Protein AF-A0A0L6VRW1-F1 (afdb_monomer_lite)

pLDDT: mean 84.58, std 12.25, range [54.41, 96.38]

Secondary structure (DSSP, 8-state):
-HHHHHHHHHHIIIIIHHHHHHHHHHHHH----S-HHHHHHHHHHHHHHH---HHHHHHHHHHHS-HHHHT-

Folds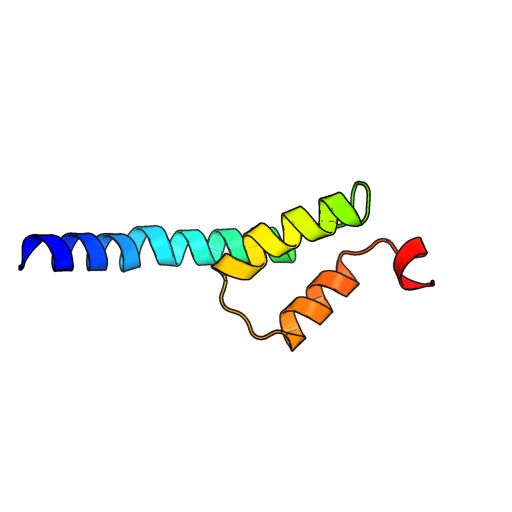eek 3Di:
DVVVVVVVVVCVVPPLVVLLVVLVVCLQPAADPDDLVVSVVSLVVSVVSNPDDPVVSVVSSLVRYDPVVNVD

Sequence (72 aa):
LQCIEFLDDFRCIFFDHNCQHLAEVALQSLHQTGTVLAYTQEFNSHAHTVGWAEAPLMSLYHHGLKENVQLC

Radius of gyration: 15.94 Å; chains: 1; bounding box: 24×18×55 Å

Organism: NCBI:txid27349

InterPro domains:
  IPR005162 Retrotransposon-derived protein PEG10, N-terminal capsid-like domain [PF03732] (6-67)

Structure (mmCIF, N/CA/C/O backbone):
data_AF-A0A0L6VRW1-F1
#
_entry.id   AF-A0A0L6VRW1-F1
#
loop_
_atom_site.group_PDB
_atom_site.id
_atom_site.type_symbol
_atom_site.label_atom_id
_atom_site.label_alt_id
_atom_site.label_comp_id
_atom_site.label_asym_id
_atom_site.label_entity_id
_atom_site.label_seq_id
_atom_site.pdbx_PDB_ins_code
_atom_site.Cartn_x
_atom_site.Cartn_y
_atom_site.Cartn_z
_atom_site.occupancy
_atom_site.B_iso_or_equiv
_atom_site.auth_seq_id
_atom_site.auth_comp_id
_atom_site.auth_asym_id
_atom_site.auth_atom_id
_atom_site.pdbx_PDB_model_num
ATOM 1 N N . LEU A 1 1 ? 11.698 -1.630 -35.556 1.00 56.28 1 LEU A N 1
ATOM 2 C CA . LEU A 1 1 ? 12.401 -1.687 -34.254 1.00 56.28 1 LEU A CA 1
ATOM 3 C C . LEU A 1 1 ? 12.516 -0.312 -33.590 1.00 56.28 1 LEU A C 1
ATOM 5 O O . LEU A 1 1 ? 12.161 -0.213 -32.431 1.00 56.28 1 LEU A O 1
ATOM 9 N N . GLN A 1 2 ? 12.878 0.755 -34.310 1.00 61.75 2 GLN A N 1
ATOM 10 C CA . GLN A 1 2 ? 13.112 2.094 -33.733 1.00 61.75 2 GLN A CA 1
ATOM 11 C C . GLN A 1 2 ? 11.892 2.776 -33.060 1.00 61.75 2 GLN A C 1
ATOM 13 O O . GLN A 1 2 ? 12.064 3.541 -32.120 1.00 61.75 2 GLN A O 1
ATOM 18 N N . CYS A 1 3 ? 10.654 2.493 -33.493 1.00 59.25 3 CYS A N 1
ATOM 19 C CA . CYS A 1 3 ? 9.451 3.099 -32.894 1.00 59.25 3 CYS A CA 1
ATOM 20 C C . CYS A 1 3 ? 9.089 2.550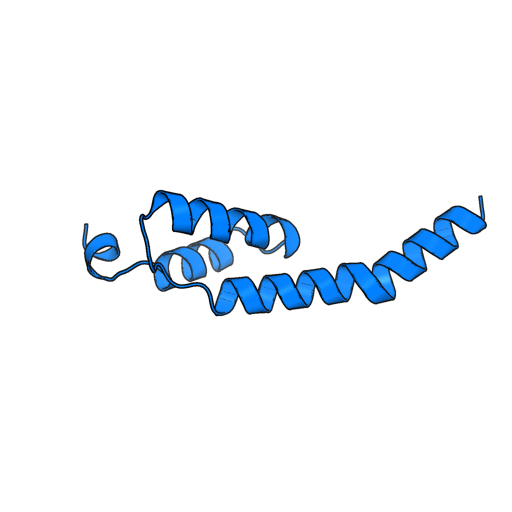 -31.506 1.00 59.25 3 CYS A C 1
ATOM 22 O O . CYS A 1 3 ? 8.451 3.265 -30.742 1.00 59.25 3 CYS A O 1
ATOM 24 N N . ILE A 1 4 ? 9.452 1.299 -31.189 1.00 68.88 4 ILE A N 1
ATOM 25 C CA . ILE A 1 4 ? 9.143 0.718 -29.873 1.00 68.88 4 ILE A CA 1
ATOM 26 C C . ILE A 1 4 ? 10.128 1.248 -28.838 1.00 68.88 4 ILE A C 1
ATOM 28 O O . ILE A 1 4 ? 9.682 1.705 -27.798 1.00 68.88 4 ILE A O 1
ATOM 32 N N . GLU A 1 5 ? 11.426 1.291 -29.155 1.00 72.75 5 GLU A N 1
ATOM 33 C CA . GLU A 1 5 ? 12.426 1.853 -28.235 1.00 72.75 5 GLU A CA 1
ATOM 34 C C . GLU A 1 5 ? 12.172 3.332 -27.934 1.00 72.75 5 GLU A C 1
ATOM 36 O O . GLU A 1 5 ? 12.270 3.737 -26.787 1.00 72.75 5 GLU A O 1
ATOM 41 N N . PHE A 1 6 ? 11.740 4.130 -28.919 1.00 76.00 6 PHE A N 1
ATOM 42 C CA . PHE A 1 6 ? 11.369 5.526 -28.667 1.00 76.00 6 PHE A CA 1
ATOM 43 C C . PHE A 1 6 ? 10.173 5.667 -27.712 1.00 76.00 6 PHE A C 1
ATOM 45 O O . PHE A 1 6 ? 10.177 6.534 -26.842 1.00 76.00 6 PHE A O 1
ATOM 52 N N . LEU A 1 7 ? 9.133 4.842 -27.882 1.00 75.31 7 LEU A N 1
ATOM 53 C CA . LEU A 1 7 ? 7.965 4.874 -26.999 1.00 75.31 7 LEU A CA 1
ATOM 54 C C . LEU A 1 7 ? 8.299 4.358 -25.598 1.00 75.31 7 LEU A C 1
ATOM 56 O O . LEU A 1 7 ? 7.745 4.874 -24.632 1.00 75.31 7 LEU A O 1
ATOM 60 N N . ASP A 1 8 ? 9.192 3.377 -25.493 1.00 72.12 8 ASP A N 1
ATOM 61 C CA . ASP A 1 8 ? 9.651 2.819 -24.224 1.00 72.12 8 ASP A CA 1
ATOM 62 C C . ASP A 1 8 ? 10.515 3.828 -23.456 1.00 72.12 8 ASP A C 1
ATOM 64 O O . ASP A 1 8 ? 10.189 4.150 -22.318 1.00 72.12 8 ASP A O 1
ATOM 68 N N . ASP A 1 9 ? 11.503 4.455 -24.106 1.00 74.56 9 ASP A N 1
ATOM 69 C CA . ASP A 1 9 ? 12.300 5.547 -23.524 1.00 74.56 9 ASP A CA 1
ATOM 70 C C . ASP A 1 9 ? 11.414 6.723 -23.104 1.00 74.56 9 ASP A C 1
ATOM 72 O O . ASP A 1 9 ? 11.543 7.254 -22.001 1.00 74.56 9 ASP A O 1
ATOM 76 N N . PHE A 1 10 ? 10.464 7.124 -23.954 1.00 73.81 10 PHE A N 1
ATOM 77 C CA . PHE A 1 10 ? 9.534 8.202 -23.628 1.00 73.81 10 PHE A CA 1
ATOM 78 C C . PHE A 1 10 ? 8.675 7.860 -22.402 1.00 73.81 10 PHE A C 1
ATOM 80 O O . PHE A 1 10 ? 8.452 8.715 -21.540 1.00 73.81 10 PHE A O 1
ATOM 87 N N . ARG A 1 11 ? 8.219 6.607 -22.288 1.00 70.25 11 ARG A N 1
ATOM 88 C CA . ARG A 1 11 ? 7.456 6.136 -21.130 1.00 70.25 11 ARG A CA 1
ATOM 89 C C . ARG A 1 11 ? 8.333 6.060 -19.881 1.00 70.25 11 ARG A C 1
ATOM 91 O O . ARG A 1 11 ? 7.904 6.535 -18.837 1.00 70.25 11 ARG A O 1
ATOM 98 N N . CYS A 1 12 ? 9.564 5.578 -19.994 1.00 66.38 12 CYS A N 1
ATOM 99 C CA . CYS A 1 12 ? 10.531 5.533 -18.90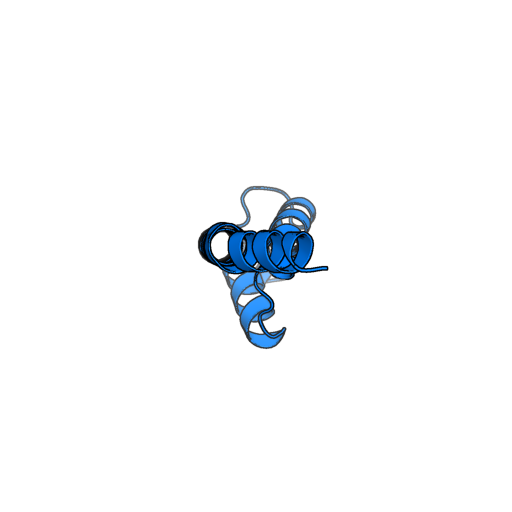1 1.00 66.38 12 CYS A CA 1
ATOM 100 C C . CYS A 1 12 ? 10.836 6.931 -18.336 1.00 66.38 12 CYS A C 1
ATOM 102 O O . CYS A 1 12 ? 10.809 7.133 -17.122 1.00 66.38 12 CYS A O 1
ATOM 104 N N . ILE A 1 13 ? 11.068 7.914 -19.214 1.00 66.94 13 ILE A N 1
ATOM 105 C CA . ILE A 1 13 ? 11.460 9.277 -18.827 1.00 66.94 13 ILE A CA 1
ATOM 106 C C . ILE A 1 13 ? 10.289 10.055 -18.212 1.00 66.94 13 ILE A C 1
ATOM 108 O O . ILE A 1 13 ? 10.472 10.752 -17.216 1.00 66.94 13 ILE A O 1
ATOM 112 N N . PHE A 1 14 ? 9.093 9.968 -18.803 1.00 62.12 14 PHE A N 1
ATOM 113 C CA . PHE A 1 14 ? 7.969 10.830 -18.417 1.00 62.12 14 PHE A CA 1
ATOM 114 C C . PHE A 1 14 ? 6.914 10.148 -17.547 1.00 62.12 14 PHE A C 1
ATOM 116 O O . PHE A 1 14 ? 6.267 10.823 -16.745 1.00 62.12 14 PHE A O 1
ATOM 123 N N . PHE A 1 15 ? 6.712 8.841 -17.708 1.00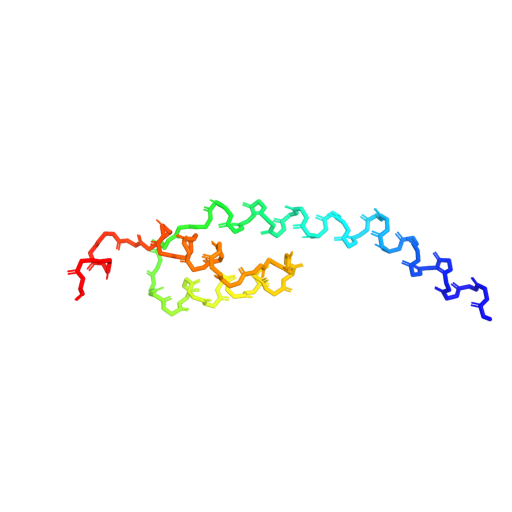 63.41 15 PHE A N 1
ATOM 124 C CA . PHE A 1 15 ? 5.655 8.105 -17.018 1.00 63.41 15 PHE A CA 1
ATOM 125 C C . PHE A 1 15 ? 6.208 7.264 -15.872 1.00 63.41 15 PHE A C 1
ATOM 127 O O . PHE A 1 15 ? 5.785 7.488 -14.746 1.00 63.41 15 PHE A O 1
ATOM 134 N N . ASP A 1 16 ? 7.177 6.375 -16.095 1.00 64.25 16 ASP A N 1
ATOM 135 C CA . ASP A 1 16 ? 7.637 5.456 -15.042 1.00 64.25 16 ASP A CA 1
ATOM 136 C C . ASP A 1 16 ? 8.341 6.197 -13.897 1.00 64.25 16 ASP A C 1
ATOM 138 O O . ASP A 1 16 ? 8.046 5.922 -12.734 1.00 64.25 16 ASP A O 1
ATOM 142 N N . HIS A 1 17 ? 9.188 7.195 -14.184 1.00 65.62 17 HIS A N 1
ATOM 143 C CA . HIS A 1 17 ? 9.842 7.974 -13.123 1.00 65.62 17 HIS A CA 1
ATOM 144 C C . HIS A 1 17 ? 8.842 8.804 -12.300 1.00 65.62 17 HIS A C 1
ATOM 146 O O . HIS A 1 17 ? 8.958 8.922 -11.080 1.00 65.62 17 HIS A O 1
ATOM 152 N N . ASN A 1 18 ? 7.806 9.329 -12.958 1.00 73.56 18 ASN A N 1
ATOM 153 C CA . ASN A 1 18 ? 6.746 10.081 -12.295 1.00 73.56 18 ASN A CA 1
ATOM 154 C C . ASN A 1 18 ? 5.824 9.142 -11.491 1.00 73.56 18 ASN A C 1
ATOM 156 O O . ASN A 1 18 ? 5.443 9.457 -10.370 1.00 73.56 18 ASN A O 1
ATOM 160 N N . CYS A 1 19 ? 5.524 7.947 -12.010 1.00 78.06 19 CYS A N 1
ATOM 161 C CA . CYS A 1 19 ? 4.758 6.911 -11.317 1.00 78.06 19 CYS A CA 1
ATOM 162 C C . CYS A 1 19 ? 5.488 6.372 -10.083 1.00 78.06 19 CYS A C 1
ATOM 164 O O . CYS A 1 19 ? 4.851 6.195 -9.046 1.00 78.06 19 CYS A O 1
ATOM 166 N N . GLN A 1 20 ? 6.803 6.154 -10.166 1.00 84.94 20 GLN A N 1
ATOM 167 C CA . GLN A 1 20 ? 7.624 5.775 -9.015 1.00 84.94 20 GLN A CA 1
ATOM 168 C C . GLN A 1 20 ? 7.589 6.854 -7.943 1.00 84.94 20 GLN A C 1
ATOM 170 O O . GLN A 1 20 ? 7.243 6.560 -6.804 1.00 84.94 20 GLN A O 1
ATOM 175 N N . HIS A 1 21 ? 7.852 8.108 -8.313 1.00 85.62 21 HIS A N 1
ATOM 176 C CA . HIS A 1 21 ? 7.830 9.208 -7.356 1.00 85.62 21 HIS A CA 1
ATOM 177 C C . HIS A 1 21 ? 6.458 9.370 -6.681 1.00 85.62 21 HIS A C 1
ATOM 179 O O . HIS A 1 21 ? 6.369 9.524 -5.464 1.00 85.62 21 HIS A O 1
ATOM 185 N N . LEU A 1 22 ? 5.369 9.270 -7.448 1.00 87.69 22 LEU A N 1
ATOM 186 C CA . LEU A 1 22 ? 4.012 9.309 -6.900 1.00 87.69 22 LEU A CA 1
ATOM 187 C C . LEU A 1 22 ? 3.735 8.131 -5.957 1.00 87.69 22 LEU A C 1
ATOM 189 O O . LEU A 1 22 ? 3.115 8.326 -4.912 1.00 87.69 22 LEU A O 1
ATOM 193 N N . ALA A 1 23 ? 4.202 6.926 -6.294 1.00 88.38 23 ALA A N 1
ATOM 194 C CA . ALA A 1 23 ? 4.070 5.758 -5.430 1.00 88.38 23 ALA A CA 1
ATOM 195 C C . ALA A 1 23 ? 4.890 5.904 -4.137 1.00 88.38 23 ALA A C 1
ATOM 197 O O . ALA A 1 23 ? 4.401 5.529 -3.075 1.00 88.38 23 ALA A O 1
ATOM 198 N N . GLU A 1 24 ? 6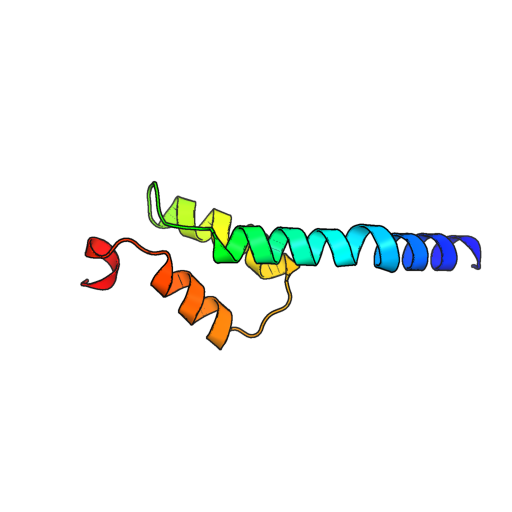.086 6.497 -4.197 1.00 92.00 24 GLU A N 1
ATOM 199 C CA . GLU A 1 24 ? 6.902 6.800 -3.015 1.00 92.00 24 GLU A CA 1
ATOM 200 C C . GLU A 1 24 ? 6.200 7.794 -2.087 1.00 92.00 24 GLU A C 1
ATOM 202 O O . GLU A 1 24 ? 6.109 7.556 -0.882 1.00 92.00 24 GLU A O 1
ATOM 207 N N . VAL A 1 25 ? 5.650 8.880 -2.638 1.00 90.69 25 VAL A N 1
ATOM 208 C CA . VAL A 1 25 ? 4.897 9.879 -1.862 1.00 90.69 25 VAL A CA 1
ATOM 209 C C . VAL A 1 25 ? 3.641 9.260 -1.240 1.00 90.69 25 VAL A C 1
ATOM 211 O O . VAL A 1 25 ? 3.346 9.505 -0.066 1.00 90.69 25 VAL A O 1
ATOM 214 N N . ALA A 1 26 ? 2.914 8.426 -1.989 1.00 91.81 26 ALA A N 1
ATOM 215 C CA . ALA A 1 26 ? 1.750 7.704 -1.478 1.00 91.81 26 ALA A CA 1
ATOM 216 C C . ALA A 1 26 ? 2.135 6.757 -0.329 1.00 91.81 26 ALA A C 1
ATOM 218 O O . ALA A 1 26 ? 1.518 6.804 0.728 1.00 91.81 26 ALA A O 1
ATOM 219 N N . LEU A 1 27 ? 3.204 5.968 -0.485 1.00 93.75 27 LEU A N 1
ATOM 220 C CA . LEU A 1 27 ? 3.719 5.071 0.557 1.00 93.75 27 LEU A CA 1
ATOM 221 C C . LEU A 1 27 ? 4.097 5.806 1.839 1.00 93.75 27 LEU A C 1
ATOM 223 O O . LEU A 1 27 ? 3.717 5.378 2.925 1.00 93.75 27 LEU A O 1
ATOM 227 N N . GLN A 1 28 ? 4.845 6.904 1.722 1.00 94.25 28 GLN A N 1
ATOM 228 C CA . GLN A 1 28 ? 5.323 7.666 2.879 1.00 94.25 28 GLN A CA 1
ATOM 229 C C . GLN A 1 28 ? 4.196 8.359 3.649 1.00 94.25 28 GLN A C 1
ATOM 231 O O . GLN A 1 28 ? 4.335 8.597 4.845 1.00 94.25 28 GLN A O 1
ATOM 236 N N . SER A 1 29 ? 3.093 8.687 2.974 1.00 94.56 29 SER A N 1
ATOM 237 C CA . SER A 1 29 ? 1.921 9.319 3.589 1.00 94.56 29 SER A CA 1
ATOM 238 C C . SER A 1 29 ? 0.863 8.319 4.061 1.00 94.56 29 SER A C 1
ATOM 240 O O . SER A 1 29 ? -0.126 8.721 4.681 1.00 94.56 29 SER A O 1
ATOM 242 N N . LEU A 1 30 ? 1.047 7.023 3.787 1.00 95.06 30 LEU A N 1
ATOM 243 C CA . LEU A 1 30 ? 0.051 6.005 4.079 1.00 95.06 30 LEU A CA 1
ATOM 244 C C . LEU A 1 30 ? 0.046 5.630 5.566 1.00 95.06 30 LEU A C 1
ATOM 246 O O . LEU A 1 30 ? 0.991 5.044 6.096 1.00 95.06 30 LEU A O 1
ATOM 250 N N . HIS A 1 31 ? -1.091 5.870 6.214 1.00 96.31 31 HIS A N 1
ATOM 251 C CA . HIS A 1 31 ? -1.364 5.444 7.583 1.00 96.31 31 HIS A CA 1
ATOM 252 C C . HIS A 1 31 ? -2.640 4.602 7.641 1.00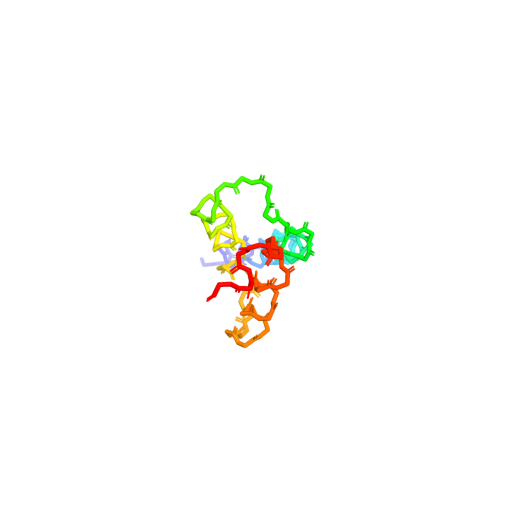 96.31 31 HIS A C 1
ATOM 254 O O . HIS A 1 31 ? -3.590 4.817 6.886 1.00 96.31 31 HIS A O 1
ATOM 260 N N . GLN A 1 32 ? -2.693 3.652 8.571 1.00 96.19 32 GLN A N 1
ATOM 261 C CA . GLN A 1 32 ? -3.845 2.783 8.755 1.00 96.19 32 GLN A CA 1
ATOM 262 C C . GLN A 1 32 ? -5.066 3.591 9.225 1.00 96.19 32 GLN A C 1
ATOM 264 O O . GLN A 1 32 ? -5.195 3.953 10.395 1.00 96.19 32 GLN A O 1
ATOM 269 N N . THR A 1 33 ? -6.030 3.798 8.332 1.00 91.75 33 THR A N 1
ATOM 270 C CA . THR A 1 33 ? -7.320 4.436 8.645 1.00 91.75 33 THR A CA 1
ATOM 271 C C . THR A 1 33 ? -8.423 3.407 8.922 1.00 91.75 33 THR A C 1
ATOM 273 O O . THR A 1 33 ? -9.260 3.626 9.801 1.00 91.75 33 THR A O 1
ATOM 276 N N . GLY A 1 34 ? -8.382 2.255 8.242 1.00 91.94 34 GLY A N 1
ATOM 277 C CA . GLY A 1 34 ? -9.355 1.163 8.346 1.00 91.94 34 GLY A CA 1
ATOM 278 C C . GLY A 1 34 ? -8.806 -0.129 8.967 1.00 91.94 34 GLY A C 1
ATOM 279 O O . GLY A 1 34 ? -8.005 -0.121 9.906 1.00 91.94 34 GLY A O 1
ATOM 280 N N . THR A 1 35 ? -9.276 -1.269 8.452 1.00 95.62 35 THR A N 1
ATOM 281 C CA . THR A 1 35 ? -8.767 -2.594 8.851 1.00 95.62 35 THR A CA 1
ATOM 282 C C . THR A 1 35 ? -7.306 -2.770 8.441 1.00 95.62 35 THR A C 1
ATOM 284 O O . THR A 1 35 ? -6.884 -2.200 7.435 1.00 95.62 35 THR A O 1
ATOM 287 N N . VAL A 1 36 ? -6.569 -3.619 9.162 1.00 95.06 36 VAL A N 1
ATOM 288 C CA . VAL A 1 36 ? -5.193 -3.988 8.787 1.00 95.06 36 VAL A CA 1
ATOM 289 C C . VAL A 1 36 ? -5.152 -4.548 7.365 1.00 95.06 36 VAL A C 1
ATOM 291 O O . VAL A 1 36 ? -4.321 -4.116 6.587 1.00 95.06 36 VAL A O 1
ATOM 294 N N . LEU A 1 37 ? -6.105 -5.408 6.981 1.00 95.69 37 LEU A N 1
ATOM 295 C CA . LEU A 1 37 ? -6.163 -5.988 5.633 1.00 95.69 37 LEU A CA 1
ATOM 296 C C . LEU A 1 37 ? -6.227 -4.925 4.525 1.00 95.69 37 LEU A C 1
ATOM 298 O O . LEU A 1 37 ? -5.462 -4.999 3.568 1.00 95.69 37 LEU A O 1
ATOM 302 N N . ALA A 1 38 ? -7.123 -3.943 4.663 1.00 95.88 38 ALA A N 1
ATOM 303 C CA . ALA A 1 38 ? -7.260 -2.858 3.690 1.00 95.88 38 ALA A CA 1
ATOM 304 C C . ALA A 1 38 ? -5.969 -2.030 3.587 1.00 95.88 38 ALA A C 1
ATOM 306 O O . ALA A 1 38 ? -5.499 -1.761 2.485 1.00 95.88 38 ALA A O 1
ATOM 307 N N . TYR A 1 39 ? -5.355 -1.711 4.731 1.00 96.38 39 TYR A N 1
ATOM 308 C CA . TYR A 1 39 ? -4.067 -1.021 4.776 1.00 96.38 39 TYR A CA 1
ATOM 309 C C . TYR A 1 39 ? -2.953 -1.832 4.095 1.00 96.38 39 TYR A C 1
ATOM 311 O O . TYR A 1 39 ? -2.224 -1.295 3.268 1.00 96.38 39 TYR A O 1
ATOM 319 N N . THR A 1 40 ? -2.848 -3.136 4.372 1.00 95.88 40 THR A N 1
ATOM 320 C CA . THR A 1 40 ? -1.857 -4.021 3.741 1.00 95.88 40 THR A CA 1
ATOM 321 C C . THR A 1 40 ? -2.037 -4.096 2.227 1.00 95.88 40 THR A C 1
ATOM 323 O O . THR A 1 40 ? -1.055 -4.089 1.490 1.00 95.88 40 THR A O 1
ATOM 326 N N . GLN A 1 41 ? -3.279 -4.162 1.744 1.00 95.25 41 GLN A N 1
ATOM 327 C CA . GLN A 1 41 ? -3.566 -4.192 0.309 1.00 95.25 41 GLN A CA 1
ATOM 328 C C . GLN A 1 41 ? -3.146 -2.889 -0.380 1.00 95.25 41 GLN A C 1
ATOM 330 O O . GLN A 1 41 ? -2.487 -2.936 -1.419 1.00 95.25 41 GLN A O 1
ATOM 335 N N . GLU A 1 42 ? -3.479 -1.742 0.213 1.00 94.62 42 GLU A N 1
ATOM 336 C CA . GLU A 1 42 ? -3.103 -0.425 -0.305 1.00 94.62 42 GLU A CA 1
ATOM 337 C C . GLU A 1 42 ? -1.580 -0.235 -0.295 1.00 94.62 42 GLU A C 1
ATOM 339 O O . GLU A 1 42 ? -0.993 0.092 -1.328 1.00 94.62 42 GLU A O 1
ATOM 344 N N . PHE A 1 43 ? -0.923 -0.568 0.820 1.00 95.31 43 PHE A N 1
ATOM 345 C CA . PHE A 1 43 ? 0.533 -0.513 0.950 1.00 95.31 43 PHE A CA 1
ATOM 346 C C . PHE A 1 43 ? 1.230 -1.359 -0.124 1.00 95.31 43 PHE A C 1
ATOM 348 O O . PHE A 1 43 ? 2.119 -0.872 -0.823 1.00 95.31 43 PHE A O 1
ATOM 355 N N . ASN A 1 44 ? 0.794 -2.608 -0.317 1.00 93.31 44 ASN A N 1
ATOM 356 C CA . ASN A 1 44 ? 1.393 -3.517 -1.297 1.00 93.31 44 ASN A CA 1
ATOM 357 C C . ASN A 1 44 ? 1.222 -3.037 -2.744 1.00 93.31 44 ASN A C 1
ATOM 359 O O . ASN A 1 44 ? 2.106 -3.271 -3.571 1.00 93.31 44 ASN A O 1
ATOM 363 N N . SER A 1 45 ? 0.116 -2.349 -3.052 1.00 89.38 45 SER A N 1
ATOM 364 C CA . SER A 1 45 ? -0.129 -1.805 -4.394 1.00 89.38 45 SER A CA 1
ATOM 365 C C . SER A 1 45 ? 0.920 -0.759 -4.795 1.00 89.38 45 SER A C 1
ATOM 367 O O . SER A 1 45 ? 1.369 -0.721 -5.942 1.00 89.38 45 SER A O 1
ATOM 369 N N . HIS A 1 46 ? 1.383 0.032 -3.826 1.00 90.00 46 HIS A N 1
ATOM 370 C CA . HIS A 1 46 ? 2.413 1.041 -4.032 1.00 90.00 46 HIS A CA 1
ATOM 371 C C . HIS A 1 46 ? 3.828 0.468 -3.874 1.00 90.00 46 HIS A C 1
ATOM 373 O O . HIS A 1 46 ? 4.710 0.808 -4.664 1.00 90.00 46 HIS A O 1
ATOM 379 N N . ALA A 1 47 ? 4.046 -0.455 -2.928 1.00 90.31 47 ALA A N 1
ATOM 380 C CA . ALA A 1 47 ? 5.348 -1.083 -2.667 1.00 90.31 47 ALA A CA 1
ATOM 381 C C . ALA A 1 47 ? 5.927 -1.788 -3.904 1.00 90.31 47 ALA A C 1
ATOM 383 O O . ALA A 1 47 ? 7.122 -1.683 -4.177 1.00 90.31 47 ALA A O 1
ATOM 384 N N . HIS A 1 48 ? 5.071 -2.438 -4.699 1.00 84.31 48 HIS A N 1
ATOM 385 C CA . HIS A 1 48 ? 5.483 -3.085 -5.947 1.00 84.31 48 HIS A CA 1
ATOM 386 C C . HIS A 1 48 ? 6.017 -2.087 -6.991 1.00 84.31 48 HIS A C 1
ATOM 388 O O . HIS A 1 48 ? 6.834 -2.447 -7.835 1.00 84.31 48 HIS A O 1
ATOM 394 N N . THR A 1 49 ? 5.569 -0.831 -6.949 1.00 85.00 49 THR A N 1
ATOM 395 C CA . THR A 1 49 ? 5.915 0.182 -7.958 1.00 85.00 49 THR A CA 1
ATOM 396 C C . THR A 1 49 ? 7.266 0.842 -7.674 1.00 85.00 49 THR A C 1
ATOM 398 O O . THR A 1 49 ? 7.988 1.178 -8.608 1.00 85.00 49 THR A O 1
ATOM 401 N N . VAL A 1 50 ? 7.639 1.001 -6.399 1.00 86.12 50 VAL A N 1
ATOM 402 C CA . VAL A 1 50 ? 8.842 1.757 -5.998 1.00 86.12 50 VAL A CA 1
ATOM 403 C C . VAL A 1 50 ? 10.142 0.949 -6.053 1.00 86.12 50 VAL A C 1
ATOM 405 O O . VAL A 1 50 ? 11.222 1.529 -6.066 1.00 86.12 50 VAL A O 1
ATOM 408 N N . GLY A 1 51 ? 10.069 -0.387 -6.088 1.00 84.25 51 GLY A N 1
ATOM 409 C CA . GLY A 1 51 ? 11.252 -1.252 -6.216 1.00 84.25 51 GLY A CA 1
ATOM 410 C C . GLY A 1 51 ? 12.231 -1.195 -5.033 1.00 84.25 51 GLY A C 1
ATOM 411 O O . GLY A 1 51 ? 13.396 -1.564 -5.176 1.00 84.25 51 GLY A O 1
ATOM 412 N N . TRP A 1 52 ? 11.788 -0.714 -3.870 1.00 90.19 52 TRP A N 1
ATOM 413 C CA . TRP A 1 52 ? 12.613 -0.626 -2.666 1.00 90.19 52 TRP A CA 1
ATOM 414 C C . TRP A 1 52 ? 12.924 -2.008 -2.077 1.00 90.19 52 TRP A C 1
ATOM 416 O O . TRP A 1 52 ? 12.191 -2.977 -2.271 1.00 90.19 52 TRP A O 1
ATOM 426 N N . ALA A 1 53 ? 14.007 -2.085 -1.300 1.00 93.50 53 ALA A N 1
ATOM 427 C CA . ALA A 1 53 ? 14.329 -3.282 -0.531 1.00 93.50 53 ALA A CA 1
ATOM 428 C C . ALA A 1 53 ? 13.272 -3.561 0.556 1.00 93.50 53 ALA A C 1
ATOM 430 O O . ALA A 1 53 ? 12.589 -2.660 1.042 1.00 93.50 53 ALA A O 1
ATOM 431 N N . GLU A 1 54 ? 13.184 -4.812 1.000 1.00 92.25 54 GLU A N 1
ATOM 432 C CA . GLU A 1 54 ? 12.181 -5.240 1.983 1.00 92.25 54 GLU A CA 1
ATOM 433 C C . GLU A 1 54 ? 12.343 -4.548 3.346 1.00 92.25 54 GLU A C 1
ATOM 435 O O . GLU A 1 54 ? 11.363 -4.120 3.944 1.00 92.25 54 GLU A O 1
ATOM 440 N N . ALA A 1 55 ? 13.575 -4.359 3.827 1.00 95.19 55 ALA A N 1
ATOM 441 C CA . ALA A 1 55 ? 13.834 -3.739 5.130 1.00 95.19 55 ALA A CA 1
ATOM 442 C C . ALA A 1 55 ? 13.257 -2.306 5.288 1.00 95.19 55 ALA A C 1
ATOM 444 O O . ALA A 1 55 ? 12.565 -2.055 6.284 1.00 95.19 55 ALA A O 1
ATOM 445 N N . PRO A 1 56 ? 13.482 -1.357 4.350 1.00 94.62 56 PRO A N 1
ATOM 446 C CA . PRO A 1 56 ? 12.850 -0.040 4.425 1.00 94.62 56 PRO A CA 1
ATOM 447 C C . PRO A 1 56 ? 11.328 -0.107 4.253 1.00 94.62 56 PRO A C 1
ATOM 449 O O . PRO A 1 56 ? 10.621 0.611 4.958 1.00 94.62 56 PRO A O 1
ATOM 452 N N . LEU A 1 57 ? 10.809 -0.999 3.400 1.00 95.25 57 LEU A N 1
ATOM 453 C CA . LEU A 1 57 ? 9.363 -1.197 3.252 1.00 95.25 57 LEU A CA 1
ATOM 454 C C . LEU A 1 57 ? 8.720 -1.688 4.555 1.00 95.25 57 LEU A C 1
ATOM 456 O O . LEU A 1 57 ? 7.708 -1.141 4.979 1.00 95.25 57 LEU A O 1
ATOM 460 N N . MET A 1 58 ? 9.337 -2.652 5.237 1.00 95.19 58 MET A N 1
ATOM 461 C CA . MET A 1 58 ? 8.852 -3.166 6.519 1.00 95.19 58 MET A CA 1
ATOM 462 C C . MET A 1 58 ? 8.840 -2.081 7.594 1.00 95.19 58 MET A C 1
ATOM 464 O O . MET A 1 58 ? 7.854 -1.935 8.312 1.00 95.19 58 MET A O 1
ATOM 468 N N . SER A 1 59 ? 9.899 -1.274 7.676 1.00 95.19 59 SER A N 1
ATOM 469 C CA . SER A 1 59 ? 9.957 -0.149 8.621 1.00 95.19 59 SER A CA 1
ATOM 470 C C . SER A 1 59 ? 8.814 0.845 8.387 1.00 95.19 59 SER A C 1
ATOM 472 O O . SER A 1 59 ? 8.164 1.274 9.340 1.00 95.19 59 SER A O 1
ATOM 474 N N . LEU A 1 60 ? 8.534 1.166 7.120 1.00 95.69 60 LEU A N 1
ATOM 475 C CA . LEU A 1 60 ? 7.457 2.076 6.732 1.00 95.69 60 LEU A CA 1
ATOM 476 C C . LEU A 1 60 ? 6.071 1.488 7.034 1.00 95.69 60 LEU A C 1
ATOM 478 O O . LEU A 1 60 ? 5.223 2.164 7.613 1.00 95.69 60 LEU A O 1
ATOM 482 N N . TYR A 1 61 ? 5.866 0.212 6.695 1.00 95.75 61 TYR A N 1
ATOM 483 C CA . TYR A 1 61 ? 4.631 -0.522 6.962 1.00 95.75 61 TYR A CA 1
ATOM 484 C C . TYR A 1 61 ? 4.308 -0.538 8.456 1.00 95.75 61 TYR A C 1
ATOM 486 O O . TYR A 1 61 ? 3.194 -0.228 8.870 1.00 95.75 61 TYR A O 1
ATOM 494 N N . HIS A 1 62 ? 5.303 -0.849 9.290 1.00 94.62 62 HIS A N 1
ATOM 495 C CA . HIS A 1 62 ? 5.122 -0.827 10.733 1.00 94.62 62 HIS A CA 1
ATOM 496 C C . HIS A 1 62 ? 4.808 0.578 11.234 1.00 94.62 62 HIS A C 1
ATOM 498 O O . HIS A 1 62 ? 3.868 0.722 12.007 1.00 94.62 62 HIS A O 1
ATOM 504 N N . HIS A 1 63 ? 5.523 1.605 10.768 1.00 95.12 63 HIS A N 1
ATOM 505 C CA . HIS A 1 63 ? 5.292 2.991 11.178 1.00 95.12 63 HIS A CA 1
ATOM 506 C C . HIS A 1 63 ? 3.876 3.497 10.854 1.00 95.12 63 HIS A C 1
ATOM 508 O O . HIS A 1 63 ? 3.306 4.260 11.631 1.00 95.12 63 HIS A O 1
ATOM 514 N N . GLY A 1 64 ? 3.291 3.059 9.736 1.00 94.88 64 GLY A N 1
ATOM 515 C CA . GLY A 1 64 ? 1.941 3.450 9.330 1.00 94.88 64 GLY A CA 1
ATOM 516 C C . GLY A 1 64 ? 0.805 2.733 10.073 1.00 94.88 64 GLY A C 1
ATOM 517 O O . GLY A 1 64 ? -0.332 3.207 10.019 1.00 94.88 64 GLY A O 1
ATOM 518 N N . LEU A 1 65 ? 1.068 1.621 10.772 1.00 95.50 65 LEU A N 1
ATOM 519 C CA . LEU A 1 65 ? 0.057 0.910 11.568 1.00 95.50 65 LEU A CA 1
ATOM 520 C C . LEU A 1 65 ? -0.383 1.719 12.794 1.00 95.50 65 LEU A C 1
ATOM 522 O O . LEU A 1 65 ? 0.393 2.462 13.389 1.00 95.50 65 LEU A O 1
ATOM 526 N N . LYS A 1 66 ? -1.634 1.527 13.226 1.00 92.31 66 LYS A N 1
ATOM 527 C CA . LYS A 1 66 ? -2.108 2.108 14.489 1.00 92.31 66 LYS A CA 1
ATOM 528 C C . LYS A 1 66 ? -1.373 1.494 15.683 1.00 92.31 66 LYS A C 1
ATOM 530 O O . LYS A 1 66 ? -1.131 0.288 15.718 1.00 92.31 66 LYS A O 1
ATOM 535 N N . GLU A 1 67 ? -1.123 2.304 16.711 1.00 84.50 67 GLU A N 1
ATOM 536 C CA . GLU A 1 67 ? -0.430 1.886 17.944 1.00 84.50 67 GLU A CA 1
ATOM 537 C C . GLU A 1 67 ? -1.072 0.658 18.604 1.00 84.50 67 GLU A C 1
ATOM 539 O O . GLU A 1 67 ? -0.381 -0.248 19.059 1.00 84.50 67 GLU A O 1
ATOM 544 N N . ASN A 1 68 ? -2.406 0.569 18.601 1.00 81.94 68 ASN A N 1
ATOM 545 C CA . ASN A 1 68 ? -3.121 -0.561 19.196 1.00 81.94 68 ASN A CA 1
ATOM 546 C C . ASN A 1 68 ? -2.932 -1.889 18.439 1.00 81.94 68 ASN A C 1
ATOM 548 O O . ASN A 1 68 ? -3.319 -2.927 18.962 1.00 81.94 68 ASN A O 1
ATOM 552 N N . VAL A 1 69 ? -2.388 -1.850 17.219 1.00 79.69 69 VAL A N 1
ATOM 553 C CA . VAL A 1 69 ? -1.989 -3.024 16.428 1.00 79.69 69 VAL A CA 1
ATOM 554 C C . VAL A 1 69 ? -0.489 -3.294 16.581 1.00 79.69 69 VAL A C 1
ATOM 556 O O . VAL A 1 69 ? -0.088 -4.450 16.605 1.00 79.69 69 VAL A O 1
ATOM 559 N N . GLN A 1 70 ? 0.337 -2.250 16.712 1.00 72.56 70 GLN A N 1
ATOM 560 C CA . GLN A 1 70 ? 1.786 -2.377 16.936 1.00 72.56 70 GLN A CA 1
ATOM 561 C C . GLN A 1 70 ? 2.141 -2.977 18.307 1.00 72.56 70 GLN A C 1
ATOM 563 O O . GLN A 1 70 ? 3.209 -3.560 18.459 1.00 72.56 70 GLN A O 1
ATOM 568 N N . LEU A 1 71 ? 1.273 -2.792 19.307 1.00 63.09 71 LEU A N 1
ATOM 569 C CA . LEU A 1 71 ? 1.464 -3.263 20.684 1.00 63.09 71 LEU A CA 1
ATOM 570 C C . LEU A 1 71 ? 0.908 -4.681 20.941 1.00 63.09 71 LEU A C 1
ATOM 572 O O . LEU A 1 71 ? 0.904 -5.119 22.094 1.00 63.09 71 LEU A O 1
ATOM 576 N N . CYS A 1 72 ? 0.407 -5.367 19.907 1.00 54.41 72 CYS A N 1
ATOM 577 C CA . CYS A 1 72 ? 0.008 -6.779 19.961 1.00 54.41 72 CYS A CA 1
ATOM 578 C C . CYS A 1 72 ? 1.198 -7.701 19.684 1.00 54.41 72 CYS A C 1
ATOM 580 O O . CYS A 1 72 ? 1.290 -8.731 20.389 1.00 54.41 72 CYS A O 1
#